Protein AF-A0A2V7CXQ6-F1 (afdb_monomer_lite)

Secondary structure (DSSP, 8-state):
-PPPPPPP-------SSS--GGGSPPSS--TTT-----HHHHHHHHHHHHTTSEETTEESS-HHHHHHHTS-SSGGGSPPP--TT--TTTSTT-EE-SSSEE--SSSSSSS---TT-EEEE-TTEEEEEEETTTTEEEEEEEE--TTHHHHHHHHHHHHHHHT---

Foldseek 3Di:
DDDDDDDDDDDDDDDDDDDPQLPDDDPDDDPPANDDDDQVVVLQVLLCLLVQQDGPNDGRDHSVVSVQQLDAPCPPVQAQDPDDVDDPENHPAFHGGNPWTFGCACDDHPAGAGHSKIWDAHQQQWIWIHHNVLSDTDTDDHRHHDPVSVVVVRVVRRVVVVPDDD

pLDDT: mean 82.62, std 20.89, range [30.36, 98.75]

Sequence (166 aa):
MARRPARAGAQAVTHAAGGNVMMSSPRNDSGGAGGLSTGRDYLRFAQMLANGGVLDGQRVLSRTTVRLMTSDHLGSRILPAPTPGGAIIGAASYTFGLGFAVRPSDGLAPVPGSAGDFYWGGYAGTFFWVDPKEQLAAVFMVQSAGALRLYHRNLYRQLVYQAIVD

Structure (mmCIF, N/CA/C/O backbone):
data_AF-A0A2V7CXQ6-F1
#
_entry.id   AF-A0A2V7CXQ6-F1
#
loop_
_atom_site.group_PDB
_atom_site.id
_atom_site.type_symbol
_atom_site.label_atom_id
_atom_site.label_alt_id
_atom_site.label_comp_id
_atom_site.label_asym_id
_atom_site.label_entity_id
_atom_site.label_seq_id
_atom_site.pdbx_PDB_ins_code
_atom_site.Cartn_x
_atom_site.Cartn_y
_atom_site.Cartn_z
_atom_site.occupancy
_atom_site.B_iso_or_equiv
_atom_site.auth_seq_id
_atom_site.auth_comp_id
_atom_site.auth_asym_id
_atom_site.auth_atom_id
_atom_site.pdbx_PDB_model_num
ATOM 1 N N . MET A 1 1 ? 7.939 -37.343 40.467 1.00 42.53 1 MET A N 1
ATOM 2 C CA . MET A 1 1 ? 6.801 -38.045 39.828 1.00 42.53 1 MET A CA 1
ATOM 3 C C . MET A 1 1 ? 6.669 -37.523 38.398 1.00 42.53 1 MET A C 1
ATOM 5 O O . MET A 1 1 ? 6.678 -36.314 38.210 1.00 42.53 1 MET A O 1
ATOM 9 N N . ALA A 1 2 ? 6.730 -38.415 37.408 1.00 37.38 2 ALA A N 1
ATOM 10 C CA . ALA A 1 2 ? 7.127 -38.136 36.023 1.00 37.38 2 ALA A CA 1
ATOM 11 C C . ALA A 1 2 ? 6.073 -37.402 35.161 1.00 37.38 2 ALA A C 1
ATOM 13 O O . ALA A 1 2 ? 4.878 -37.669 35.264 1.00 37.38 2 ALA A O 1
ATOM 14 N N . ARG A 1 3 ? 6.539 -36.518 34.260 1.00 39.31 3 ARG A N 1
ATOM 15 C CA . ARG A 1 3 ? 5.752 -35.921 33.162 1.00 39.31 3 ARG A CA 1
ATOM 16 C C . ARG A 1 3 ? 5.562 -36.948 32.029 1.00 39.31 3 ARG A C 1
ATOM 18 O O . ARG A 1 3 ? 6.518 -37.620 31.652 1.00 39.31 3 ARG A O 1
ATOM 25 N N . ARG A 1 4 ? 4.347 -37.048 31.471 1.00 32.81 4 ARG A N 1
ATOM 26 C CA . ARG A 1 4 ? 4.030 -37.862 30.272 1.00 32.81 4 ARG A CA 1
ATOM 27 C C . ARG A 1 4 ? 4.740 -37.305 29.022 1.00 32.81 4 ARG A C 1
ATOM 29 O O . ARG A 1 4 ? 4.846 -36.082 28.915 1.00 32.81 4 ARG A O 1
ATOM 36 N N . PRO A 1 5 ? 5.161 -38.146 28.057 1.00 38.34 5 PRO A N 1
ATOM 37 C CA . PRO A 1 5 ? 5.766 -37.670 26.820 1.00 38.34 5 PRO A CA 1
ATOM 38 C C . PRO A 1 5 ? 4.691 -37.236 25.811 1.00 38.34 5 PRO A C 1
ATOM 40 O O . PRO A 1 5 ? 3.625 -37.848 25.708 1.00 38.34 5 PRO A O 1
ATOM 43 N N . ALA A 1 6 ? 4.985 -36.172 25.063 1.00 40.56 6 ALA A N 1
ATOM 44 C CA . ALA A 1 6 ? 4.180 -35.709 23.938 1.00 40.56 6 ALA A CA 1
ATOM 45 C C . ALA A 1 6 ? 4.392 -36.612 22.710 1.00 40.56 6 ALA A C 1
ATOM 47 O O . ALA A 1 6 ? 5.503 -37.076 22.451 1.00 40.56 6 ALA A O 1
ATOM 48 N N . ARG A 1 7 ? 3.313 -36.861 21.957 1.00 36.03 7 ARG A N 1
ATOM 49 C CA . ARG A 1 7 ? 3.336 -37.619 20.699 1.00 36.03 7 ARG A CA 1
ATOM 50 C C . ARG A 1 7 ? 4.130 -36.868 19.627 1.00 36.03 7 ARG A C 1
ATOM 52 O O . ARG A 1 7 ? 3.926 -35.677 19.418 1.00 36.03 7 ARG A O 1
ATOM 59 N N . ALA A 1 8 ? 4.995 -37.608 18.938 1.00 42.44 8 ALA A N 1
ATOM 60 C CA . ALA A 1 8 ? 5.721 -37.177 17.754 1.00 42.44 8 ALA A CA 1
ATOM 61 C C . ALA A 1 8 ? 4.787 -37.040 16.541 1.00 42.44 8 ALA A C 1
ATOM 63 O O . ALA A 1 8 ? 3.888 -37.863 16.364 1.00 42.44 8 ALA A O 1
ATOM 64 N N . GLY A 1 9 ? 5.050 -36.055 15.676 1.00 37.12 9 GLY A N 1
ATOM 65 C CA . GLY A 1 9 ? 4.497 -36.054 14.322 1.00 37.12 9 GLY A CA 1
ATOM 66 C C . GLY A 1 9 ? 4.405 -34.693 13.641 1.00 37.12 9 GLY A C 1
ATOM 67 O O . GLY A 1 9 ? 3.306 -34.182 13.486 1.00 37.12 9 GLY A O 1
ATOM 68 N N . ALA A 1 10 ? 5.540 -34.143 13.207 1.00 36.38 10 ALA A N 1
ATOM 69 C CA . ALA A 1 10 ? 5.681 -33.412 11.940 1.00 36.38 10 ALA A CA 1
ATOM 70 C C . ALA A 1 10 ? 7.170 -33.088 11.751 1.00 36.38 10 ALA A C 1
ATOM 72 O O . ALA A 1 10 ? 7.738 -32.278 12.483 1.00 36.38 10 ALA A O 1
ATOM 73 N N . GLN A 1 11 ? 7.828 -33.774 10.817 1.00 30.36 11 GLN A N 1
ATOM 74 C CA . GLN A 1 11 ? 9.222 -33.504 10.479 1.00 30.36 11 GLN A CA 1
ATOM 75 C C . GLN A 1 11 ? 9.310 -32.162 9.746 1.00 30.36 11 GLN A C 1
ATOM 77 O O . GLN A 1 11 ? 8.764 -32.002 8.657 1.00 30.36 11 GLN A O 1
ATOM 82 N N . ALA A 1 12 ? 9.993 -31.196 10.357 1.00 36.16 12 ALA A N 1
ATOM 83 C CA . ALA A 1 12 ? 10.403 -29.975 9.685 1.00 36.16 12 ALA A CA 1
ATOM 84 C C . ALA A 1 12 ? 11.562 -30.300 8.736 1.00 36.16 12 ALA A C 1
ATOM 86 O O . ALA A 1 12 ? 12.555 -30.902 9.145 1.00 36.16 12 ALA A O 1
ATOM 87 N N . VAL A 1 13 ? 11.436 -29.892 7.474 1.00 35.31 13 VAL A N 1
ATOM 88 C CA . VAL A 1 13 ? 12.526 -29.952 6.496 1.00 35.31 13 VAL A CA 1
ATOM 89 C C . VAL A 1 13 ? 13.627 -29.004 6.975 1.00 35.31 13 VAL A C 1
ATOM 91 O O . VAL A 1 13 ? 13.466 -27.785 6.985 1.00 35.31 13 VAL A O 1
ATOM 94 N N . THR A 1 14 ? 14.730 -29.575 7.449 1.00 34.31 14 THR A N 1
ATOM 95 C CA . THR A 1 14 ? 15.900 -28.847 7.942 1.00 34.31 14 THR A CA 1
ATOM 96 C C . THR A 1 14 ? 16.791 -28.435 6.775 1.00 34.31 14 THR A C 1
ATOM 98 O O . THR A 1 14 ? 17.392 -29.294 6.132 1.00 34.31 14 THR A O 1
ATOM 101 N N . HIS A 1 15 ? 16.948 -27.131 6.539 1.00 39.75 15 HIS A N 1
ATOM 102 C CA . HIS A 1 15 ? 18.137 -26.630 5.850 1.00 39.75 15 HIS A CA 1
ATOM 103 C C . HIS A 1 15 ? 19.300 -26.576 6.849 1.00 39.75 15 HIS A C 1
ATOM 105 O O . HIS A 1 15 ? 19.178 -26.049 7.956 1.00 39.75 15 HIS A O 1
ATOM 111 N N . ALA A 1 16 ? 20.409 -27.204 6.469 1.00 37.72 16 ALA A N 1
ATOM 112 C CA . ALA A 1 16 ? 21.598 -27.386 7.282 1.00 37.72 16 ALA A CA 1
ATOM 113 C C . ALA A 1 16 ? 22.297 -26.047 7.576 1.00 37.72 16 ALA A C 1
ATOM 115 O O . ALA A 1 16 ? 22.994 -25.518 6.718 1.00 37.72 16 ALA A O 1
ATOM 116 N N . ALA A 1 17 ? 22.070 -25.517 8.781 1.00 38.78 17 ALA A N 1
ATOM 117 C CA . ALA A 1 17 ? 23.029 -24.870 9.690 1.00 38.78 17 ALA A CA 1
ATOM 118 C C . ALA A 1 17 ? 22.262 -23.982 10.692 1.00 38.78 17 ALA A C 1
ATOM 120 O O . ALA A 1 17 ? 21.821 -22.891 10.355 1.00 38.78 17 ALA A O 1
ATOM 121 N N . GLY A 1 18 ? 22.132 -24.451 11.939 1.00 40.38 18 GLY A N 1
ATOM 122 C CA . GLY A 1 18 ? 21.948 -23.592 13.116 1.00 40.38 18 GLY A CA 1
ATOM 123 C C . GLY A 1 18 ? 20.580 -22.934 13.334 1.00 40.38 18 GLY A C 1
ATOM 124 O O . GLY A 1 18 ? 20.479 -21.721 13.242 1.00 40.38 18 GLY A O 1
ATOM 125 N N . GLY A 1 19 ? 19.578 -23.708 13.770 1.00 46.00 19 GLY A N 1
ATOM 126 C CA . GLY A 1 19 ? 18.372 -23.196 14.442 1.00 46.00 19 GLY A CA 1
ATOM 127 C C . GLY A 1 19 ? 17.418 -22.369 13.568 1.00 46.00 19 GLY A C 1
ATOM 128 O O . GLY A 1 19 ? 17.805 -21.693 12.624 1.00 46.00 19 GLY A O 1
ATOM 129 N N . ASN A 1 20 ? 16.121 -22.398 13.875 1.00 54.03 20 ASN A N 1
ATOM 130 C CA . ASN A 1 20 ? 15.166 -21.548 13.172 1.00 54.03 20 ASN A CA 1
ATOM 131 C C . ASN A 1 20 ? 15.268 -20.115 13.726 1.00 54.03 20 ASN A C 1
ATOM 133 O O . ASN A 1 20 ? 14.510 -19.739 14.616 1.00 54.03 20 ASN A O 1
ATOM 137 N N . VAL A 1 21 ? 16.257 -19.346 13.253 1.00 59.78 21 VAL A N 1
ATOM 138 C CA . VAL A 1 21 ? 16.587 -17.981 13.721 1.00 59.78 21 VAL A CA 1
ATOM 139 C C . VAL A 1 21 ? 15.364 -17.052 13.707 1.00 59.78 21 VAL A C 1
ATOM 141 O O . VAL A 1 21 ? 15.234 -16.186 14.567 1.00 59.78 21 VAL A O 1
ATOM 144 N N . MET A 1 22 ? 14.418 -17.284 12.792 1.00 61.84 22 MET A N 1
ATOM 145 C CA . MET A 1 22 ? 13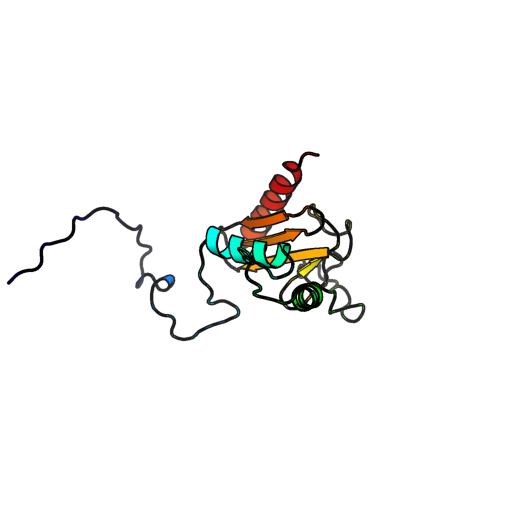.167 -16.523 12.695 1.00 61.84 22 MET A CA 1
ATOM 146 C C . MET A 1 22 ? 12.162 -16.814 13.821 1.00 61.84 22 MET A C 1
ATOM 148 O O . MET A 1 22 ? 11.220 -16.052 13.996 1.00 61.84 22 MET A O 1
ATOM 152 N N . MET A 1 23 ? 12.320 -17.909 14.572 1.00 68.44 23 MET A N 1
ATOM 153 C CA . MET A 1 23 ? 11.437 -18.267 15.692 1.00 68.44 23 MET A CA 1
ATOM 154 C C . MET A 1 23 ? 12.065 -18.013 17.070 1.00 68.44 23 MET A C 1
ATOM 156 O O . MET A 1 23 ? 11.415 -18.232 18.091 1.00 68.44 23 MET A O 1
ATOM 160 N N . SER A 1 24 ? 13.327 -17.581 17.126 1.00 77.50 24 SER A N 1
ATOM 161 C CA . SER A 1 24 ? 13.959 -17.147 18.375 1.00 77.50 24 SER A CA 1
ATOM 162 C C . SER A 1 24 ? 13.665 -15.675 18.657 1.00 77.50 24 SER A C 1
ATOM 164 O O . SER A 1 24 ? 13.493 -14.895 17.723 1.00 77.50 24 SER A O 1
ATOM 166 N N . SER A 1 25 ? 13.661 -15.282 19.936 1.00 80.31 25 SER A N 1
ATOM 167 C CA . SER A 1 25 ? 13.558 -13.867 20.309 1.00 80.31 25 SER A CA 1
ATOM 168 C C . SER A 1 25 ? 14.656 -13.060 19.602 1.00 80.31 25 SER A C 1
ATOM 170 O O . SER A 1 25 ? 15.835 -13.417 19.732 1.00 80.31 25 SER A O 1
ATOM 172 N N . PRO A 1 26 ? 14.308 -11.998 18.855 1.00 81.88 26 PRO A N 1
ATOM 173 C CA . PRO A 1 26 ? 15.303 -11.181 18.186 1.00 81.88 26 PRO A CA 1
ATOM 174 C C . PRO A 1 26 ? 16.166 -10.458 19.224 1.00 81.88 26 PRO A C 1
ATOM 176 O O . PRO A 1 26 ? 15.717 -10.126 20.319 1.00 81.88 26 PRO A O 1
ATOM 179 N N . ARG A 1 27 ? 17.435 -10.211 18.883 1.00 84.88 27 ARG A N 1
ATOM 180 C CA . ARG A 1 27 ? 18.355 -9.460 19.757 1.00 84.88 27 ARG A CA 1
ATOM 181 C C . ARG A 1 27 ? 18.055 -7.957 19.774 1.00 84.88 27 ARG A C 1
ATOM 183 O O . ARG A 1 27 ? 18.554 -7.255 20.646 1.00 84.88 27 ARG A O 1
ATOM 190 N N . ASN A 1 28 ? 17.292 -7.473 18.797 1.00 86.19 28 ASN A N 1
ATOM 191 C CA . ASN A 1 28 ? 16.842 -6.095 18.667 1.00 86.19 28 ASN A CA 1
ATOM 192 C C . ASN A 1 28 ? 15.532 -6.009 17.867 1.00 86.19 28 ASN A C 1
ATOM 194 O O . ASN A 1 28 ? 15.307 -6.787 16.941 1.00 86.19 28 ASN A O 1
ATOM 198 N N . ASP A 1 29 ? 14.717 -5.000 18.167 1.00 88.38 29 ASP A N 1
ATOM 199 C CA . ASP A 1 29 ? 13.484 -4.720 17.429 1.00 88.38 29 ASP A CA 1
ATOM 200 C C . ASP A 1 29 ? 13.778 -3.816 16.223 1.00 88.38 29 ASP A C 1
ATOM 202 O O . ASP A 1 29 ? 13.830 -2.589 16.316 1.00 88.38 29 ASP A O 1
ATOM 206 N N . SER A 1 30 ? 14.011 -4.429 15.059 1.00 90.00 30 SER A N 1
ATOM 207 C CA . SER A 1 30 ? 14.245 -3.693 13.811 1.00 90.00 30 SER A CA 1
ATOM 208 C C . SER A 1 30 ? 12.928 -3.317 13.127 1.00 90.00 30 SER A C 1
ATOM 210 O O . SER A 1 30 ? 12.349 -4.116 12.389 1.00 90.00 30 SER A O 1
ATOM 212 N N . GLY A 1 31 ? 12.479 -2.072 13.312 1.00 89.75 31 GLY A N 1
ATOM 213 C CA . GLY A 1 31 ? 11.218 -1.576 12.739 1.00 89.75 31 GLY A CA 1
ATOM 214 C C . GLY A 1 31 ? 11.149 -1.566 11.202 1.00 89.75 31 GLY A C 1
ATOM 215 O O . GLY A 1 31 ? 10.056 -1.558 10.646 1.00 89.75 31 GLY A O 1
ATOM 216 N N . GLY A 1 32 ? 12.292 -1.596 10.504 1.00 90.31 32 GLY A N 1
ATOM 217 C CA . GLY A 1 32 ? 12.343 -1.568 9.034 1.00 90.31 32 GLY A CA 1
ATOM 218 C C . GLY A 1 32 ? 12.422 -2.938 8.349 1.00 90.31 32 GLY A C 1
ATOM 219 O O . GLY A 1 32 ? 12.066 -3.047 7.177 1.00 90.31 32 GLY A O 1
ATOM 220 N N . ALA A 1 33 ? 12.902 -3.978 9.041 1.00 87.88 33 ALA A N 1
ATOM 221 C CA . ALA A 1 33 ? 13.202 -5.278 8.423 1.00 87.88 33 ALA A CA 1
ATOM 222 C C . ALA A 1 33 ? 12.999 -6.505 9.333 1.00 87.88 33 ALA A C 1
ATOM 224 O O . ALA A 1 33 ? 13.112 -7.629 8.851 1.00 87.88 33 ALA A O 1
ATOM 225 N N . GLY A 1 34 ? 12.705 -6.320 10.624 1.00 87.38 34 GLY A N 1
ATOM 226 C CA . GLY A 1 34 ? 12.584 -7.408 11.605 1.00 87.38 34 GLY A CA 1
ATOM 227 C C . GLY A 1 34 ? 11.162 -7.923 11.838 1.00 87.38 34 GLY A C 1
ATOM 228 O O . GLY A 1 34 ? 10.974 -8.833 12.639 1.00 87.38 34 GLY A O 1
ATOM 229 N N . GLY A 1 35 ? 10.154 -7.345 11.178 1.00 89.44 35 GLY A N 1
ATOM 230 C CA . GLY A 1 35 ? 8.756 -7.723 11.379 1.00 89.44 35 GLY A CA 1
ATOM 231 C C . GLY A 1 35 ? 8.428 -9.123 10.848 1.00 89.44 35 GLY A C 1
ATOM 232 O O . GLY A 1 35 ? 8.705 -9.437 9.691 1.00 89.44 35 GLY A O 1
ATOM 233 N N . LEU A 1 36 ? 7.764 -9.931 11.676 1.00 90.62 36 LEU A N 1
ATOM 234 C CA . LEU A 1 36 ? 7.181 -11.225 11.315 1.00 90.62 36 LEU A CA 1
ATOM 235 C C . LEU A 1 36 ? 5.676 -11.187 11.587 1.00 90.62 36 LEU A C 1
ATOM 237 O O . LEU A 1 36 ? 5.230 -10.637 12.590 1.00 90.62 36 LEU A O 1
ATOM 241 N N . SER A 1 37 ? 4.881 -11.736 10.673 1.00 93.56 37 SER A N 1
ATOM 242 C CA . SER A 1 37 ? 3.420 -11.714 10.771 1.00 93.56 37 SER A CA 1
ATOM 243 C C . SER A 1 37 ? 2.798 -12.809 9.904 1.00 93.56 37 SER A C 1
ATOM 245 O O . SER A 1 37 ? 3.492 -13.468 9.125 1.00 93.56 37 SER A O 1
ATOM 247 N N . THR A 1 38 ? 1.485 -12.996 10.016 1.00 96.50 38 THR A N 1
ATOM 248 C CA . THR A 1 38 ? 0.709 -13.893 9.151 1.00 96.50 38 THR A CA 1
ATOM 249 C C . THR A 1 38 ? -0.018 -13.102 8.064 1.00 96.50 38 THR A C 1
ATOM 251 O O . THR A 1 38 ? -0.220 -11.893 8.183 1.00 96.50 38 THR A O 1
ATOM 254 N N . GLY A 1 39 ? -0.461 -13.779 6.997 1.00 97.00 39 GLY A N 1
ATOM 255 C CA . GLY A 1 39 ? -1.294 -13.139 5.969 1.00 97.00 39 GLY A CA 1
ATOM 256 C C . GLY A 1 39 ? -2.567 -12.518 6.552 1.00 97.00 39 GLY A C 1
ATOM 257 O O . GLY A 1 39 ? -2.937 -11.410 6.177 1.00 97.00 39 GLY A O 1
ATOM 258 N N . ARG A 1 40 ? -3.190 -13.194 7.527 1.00 98.00 40 ARG A N 1
ATOM 259 C CA . ARG A 1 40 ? -4.396 -12.713 8.213 1.00 98.00 40 ARG A CA 1
ATOM 260 C C . ARG A 1 40 ? -4.123 -11.459 9.042 1.00 98.00 40 ARG A C 1
ATOM 262 O O . ARG A 1 40 ? -4.884 -10.501 8.947 1.00 98.00 40 ARG A O 1
ATOM 269 N N . ASP A 1 41 ? -3.061 -11.455 9.838 1.00 98.38 41 ASP A N 1
ATOM 270 C CA . ASP A 1 41 ? -2.754 -10.317 10.712 1.00 98.38 41 ASP A CA 1
ATOM 271 C C . ASP A 1 41 ? -2.358 -9.085 9.897 1.00 98.38 41 ASP A C 1
ATOM 273 O O . ASP A 1 41 ? -2.815 -7.975 10.175 1.00 98.38 41 ASP A O 1
ATOM 277 N N . TYR A 1 42 ? -1.588 -9.281 8.825 1.00 98.31 42 TYR A N 1
ATOM 278 C CA . TYR A 1 42 ? -1.228 -8.187 7.930 1.00 98.31 42 TYR A CA 1
ATOM 279 C C . TYR A 1 42 ? -2.435 -7.672 7.131 1.00 98.31 42 TYR A C 1
ATOM 281 O O . TYR A 1 42 ? -2.534 -6.474 6.867 1.00 98.31 42 TYR A O 1
ATOM 289 N N . LEU A 1 43 ? -3.396 -8.542 6.794 1.00 98.56 43 LEU A N 1
ATOM 290 C CA . LEU A 1 43 ? -4.646 -8.121 6.155 1.00 98.56 43 LEU A CA 1
ATOM 291 C C . LEU A 1 43 ? -5.493 -7.266 7.100 1.00 98.56 43 LEU A C 1
ATOM 293 O O . LEU A 1 43 ? -6.059 -6.272 6.664 1.00 98.56 43 LEU A O 1
ATOM 297 N N . ARG A 1 44 ? -5.528 -7.583 8.399 1.00 98.62 44 ARG A N 1
ATOM 298 C CA . ARG A 1 44 ? -6.192 -6.739 9.407 1.00 98.62 44 ARG A CA 1
ATOM 299 C C . ARG A 1 44 ? -5.558 -5.347 9.491 1.00 98.62 44 ARG A C 1
ATOM 301 O O . ARG A 1 44 ? -6.279 -4.358 9.592 1.00 98.62 44 ARG A O 1
ATOM 308 N N . PHE A 1 45 ? -4.231 -5.251 9.385 1.00 98.50 45 PHE A N 1
ATOM 309 C CA . PHE A 1 45 ? -3.538 -3.964 9.266 1.00 98.50 45 PHE A CA 1
ATOM 310 C C . PHE A 1 45 ? -3.929 -3.208 7.984 1.00 98.50 45 PHE A C 1
ATOM 312 O O . PHE A 1 45 ? -4.295 -2.035 8.058 1.00 98.50 45 PHE A O 1
ATOM 319 N N . ALA A 1 46 ? -3.918 -3.869 6.824 1.00 98.56 46 ALA A N 1
ATOM 320 C CA . ALA A 1 46 ? -4.320 -3.248 5.560 1.00 98.56 46 ALA A CA 1
ATOM 321 C C . ALA A 1 46 ? -5.792 -2.790 5.585 1.00 98.56 46 ALA A C 1
ATOM 323 O O . ALA A 1 46 ? -6.099 -1.672 5.175 1.00 98.56 46 ALA A O 1
ATOM 324 N N . GLN A 1 47 ? -6.689 -3.601 6.154 1.00 98.62 47 GLN A N 1
ATOM 325 C CA . GLN A 1 47 ? -8.104 -3.268 6.331 1.00 98.62 47 GLN A CA 1
ATOM 326 C C . GLN A 1 47 ? -8.299 -2.062 7.257 1.00 98.62 47 GLN A C 1
ATOM 328 O O . GLN A 1 47 ? -9.130 -1.204 6.974 1.00 98.62 47 GLN A O 1
ATOM 333 N N . MET A 1 48 ? -7.519 -1.959 8.340 1.00 98.75 48 MET A N 1
ATOM 334 C CA . MET A 1 48 ? -7.538 -0.791 9.227 1.00 98.75 48 MET A CA 1
ATOM 335 C C . MET A 1 48 ? -7.247 0.499 8.452 1.00 98.75 48 MET A C 1
ATOM 337 O O . MET A 1 48 ? -7.938 1.501 8.645 1.00 98.75 48 MET A O 1
ATOM 341 N N . LEU A 1 49 ? -6.268 0.466 7.542 1.00 98.69 49 LEU A N 1
ATOM 342 C CA . LEU A 1 49 ? -5.943 1.601 6.678 1.00 98.69 49 LEU A CA 1
ATOM 343 C C . LEU A 1 49 ? -7.050 1.874 5.649 1.00 98.69 49 LEU A C 1
ATOM 345 O O . LEU A 1 49 ? -7.458 3.027 5.510 1.00 98.69 49 LEU A O 1
ATOM 349 N N . ALA A 1 50 ? -7.582 0.835 4.995 1.00 98.38 50 ALA A N 1
ATOM 350 C CA . ALA A 1 50 ? -8.696 0.948 4.045 1.00 98.38 50 ALA A CA 1
ATOM 351 C C . ALA A 1 50 ? -9.948 1.579 4.681 1.00 98.38 50 ALA A C 1
ATOM 353 O O . ALA A 1 50 ? -10.623 2.403 4.073 1.00 98.38 50 ALA A O 1
ATOM 354 N N . ASN A 1 51 ? -10.194 1.277 5.956 1.00 98.31 51 ASN A N 1
ATOM 355 C CA . ASN A 1 51 ? -11.290 1.830 6.751 1.00 98.31 51 ASN A CA 1
ATOM 356 C C . ASN A 1 51 ? -10.985 3.223 7.344 1.00 98.31 51 ASN A C 1
ATOM 358 O O . ASN A 1 51 ? -11.681 3.685 8.254 1.00 98.31 51 ASN A O 1
ATOM 362 N N . GLY A 1 52 ? -9.918 3.898 6.907 1.00 98.00 52 GLY A N 1
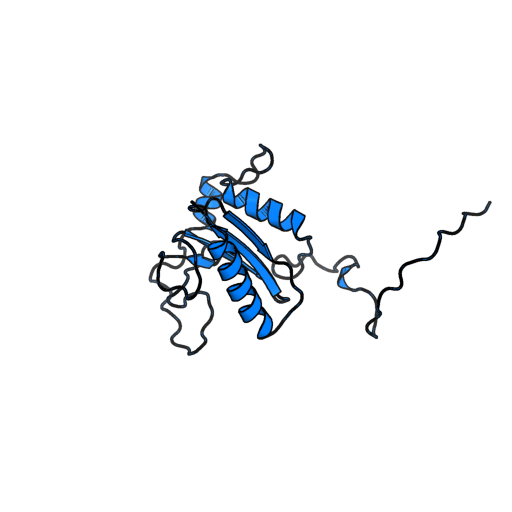ATOM 363 C CA . GLY A 1 52 ? -9.559 5.226 7.412 1.00 98.00 52 GLY A CA 1
ATOM 364 C C . GLY A 1 52 ? -9.147 5.233 8.889 1.00 98.00 52 GLY A C 1
ATOM 365 O O . GLY A 1 52 ? -9.435 6.192 9.617 1.00 98.00 52 GLY A O 1
ATOM 366 N N . GLY A 1 53 ? -8.490 4.166 9.343 1.00 98.50 53 GLY A N 1
ATOM 367 C CA . GLY A 1 53 ? -7.890 4.064 10.672 1.00 98.50 53 GLY A CA 1
ATOM 368 C C . GLY A 1 53 ? -8.686 3.238 11.686 1.00 98.50 53 GLY A C 1
ATOM 369 O O . GLY A 1 53 ? -8.392 3.312 12.882 1.00 98.50 53 GLY A O 1
ATOM 370 N N . VAL A 1 54 ? -9.711 2.500 11.249 1.00 98.75 54 VAL A N 1
ATOM 371 C CA . VAL A 1 54 ? -10.635 1.752 12.121 1.00 98.75 54 VAL A CA 1
ATOM 372 C C . VAL A 1 54 ? -10.596 0.260 11.807 1.00 98.75 54 VAL A C 1
ATOM 374 O O . VAL A 1 54 ? -10.747 -0.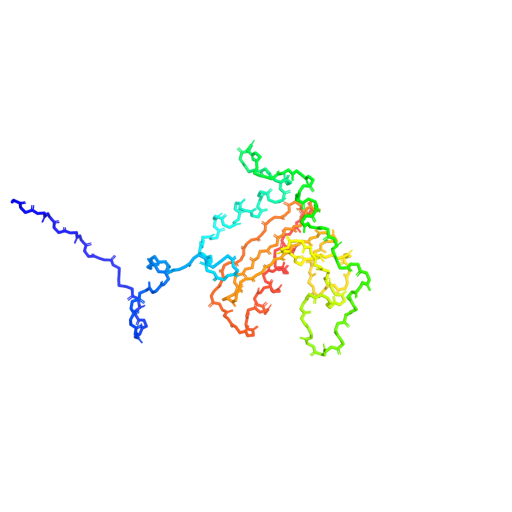147 10.659 1.00 98.75 54 VAL A O 1
ATOM 377 N N . LEU A 1 55 ? -10.461 -0.571 12.835 1.00 98.56 55 LEU A N 1
ATOM 378 C CA . LEU A 1 55 ? -10.542 -2.025 12.724 1.00 98.56 55 LEU A CA 1
ATOM 379 C C . LEU A 1 55 ? -11.516 -2.549 13.774 1.00 98.56 55 LEU A C 1
ATOM 381 O O . LEU A 1 55 ? -11.411 -2.172 14.937 1.00 98.56 55 LEU A O 1
ATOM 385 N N . ASP A 1 56 ? -12.466 -3.391 13.369 1.00 97.69 56 ASP A N 1
ATOM 386 C CA . ASP A 1 56 ? -13.461 -4.005 14.263 1.00 97.69 56 ASP A CA 1
ATOM 387 C C . ASP A 1 56 ? -14.174 -2.981 15.178 1.00 97.69 56 ASP A C 1
ATOM 389 O O . ASP A 1 56 ? -14.361 -3.189 16.375 1.00 97.69 56 ASP A O 1
ATOM 393 N N . GLY A 1 57 ? -14.523 -1.816 14.618 1.00 97.88 57 GLY A N 1
ATOM 394 C CA . GLY A 1 57 ? -15.178 -0.713 15.336 1.00 97.88 57 GLY A CA 1
ATOM 395 C C . GLY A 1 57 ? -14.259 0.125 16.235 1.00 97.88 57 GLY A C 1
ATOM 396 O O . GLY A 1 57 ? -14.694 1.154 16.748 1.00 97.88 57 GLY A O 1
ATOM 397 N N . GLN A 1 58 ? -12.988 -0.253 16.395 1.00 98.56 58 GLN A N 1
ATOM 398 C CA . GLN A 1 58 ? -12.016 0.463 17.222 1.00 98.56 58 GLN A CA 1
ATOM 399 C C . GLN A 1 58 ? -11.112 1.360 16.379 1.00 98.56 58 GLN A C 1
ATOM 401 O O . GLN A 1 58 ? -10.573 0.954 15.346 1.00 98.56 58 GLN A O 1
ATOM 406 N N . ARG A 1 59 ? -10.918 2.603 16.830 1.00 98.44 59 ARG A N 1
ATOM 407 C CA . ARG A 1 59 ? -10.022 3.556 16.172 1.00 98.44 59 ARG A CA 1
ATOM 408 C C . ARG A 1 59 ? -8.577 3.306 16.593 1.00 98.44 59 ARG A C 1
ATOM 410 O O . ARG A 1 59 ? -8.227 3.530 17.745 1.00 98.44 59 ARG A O 1
ATOM 417 N N . VAL A 1 60 ? -7.743 2.921 15.631 1.00 98.62 60 VAL A N 1
ATOM 418 C CA . VAL A 1 60 ? -6.288 2.772 15.802 1.00 98.62 60 VAL A CA 1
ATOM 419 C C . VAL A 1 60 ? -5.571 4.047 15.364 1.00 98.62 60 VAL A C 1
ATOM 421 O O . VAL A 1 60 ? -4.704 4.549 16.070 1.00 98.62 60 VAL A O 1
ATOM 424 N N . LEU A 1 61 ? -5.971 4.607 14.218 1.00 98.56 61 LEU A N 1
ATOM 425 C CA . LEU A 1 61 ? -5.458 5.872 13.694 1.00 98.56 61 LEU A CA 1
ATOM 426 C C . LEU A 1 61 ? -6.608 6.836 13.406 1.00 98.56 61 LEU A C 1
ATOM 428 O O . LEU A 1 61 ? -7.735 6.445 13.088 1.00 98.56 61 LEU A O 1
ATOM 432 N N . SER A 1 62 ? -6.342 8.136 13.504 1.00 98.75 62 SER A N 1
ATOM 433 C CA . SER A 1 62 ? -7.309 9.123 13.032 1.00 98.75 62 SER A CA 1
ATOM 434 C C . SER A 1 62 ? -7.414 9.060 11.503 1.00 98.75 62 SER A C 1
ATOM 436 O O . SER A 1 62 ? -6.428 8.808 10.806 1.00 98.75 62 SER A O 1
ATOM 438 N N . ARG A 1 63 ? -8.601 9.347 10.961 1.00 98.25 63 ARG A N 1
ATOM 439 C CA . ARG A 1 63 ? -8.804 9.428 9.506 1.00 98.25 63 ARG A CA 1
ATOM 440 C C . ARG A 1 63 ? -7.866 10.450 8.855 1.00 98.25 63 ARG A C 1
ATOM 442 O O . ARG A 1 63 ? -7.384 10.234 7.747 1.00 98.25 63 ARG A O 1
ATOM 449 N N . THR A 1 64 ? -7.598 11.565 9.536 1.00 98.62 64 THR A N 1
ATOM 450 C CA . THR A 1 64 ? -6.683 12.604 9.048 1.00 98.62 64 THR A CA 1
ATOM 451 C C . THR A 1 64 ? -5.228 12.142 9.064 1.00 98.62 64 THR A C 1
ATOM 453 O O . THR A 1 64 ? -4.491 12.514 8.157 1.00 98.62 64 THR A O 1
ATOM 456 N N . THR A 1 65 ? -4.832 11.293 10.017 1.00 98.75 65 THR A N 1
ATOM 457 C CA . THR A 1 65 ? -3.509 10.649 10.044 1.00 98.75 65 THR A CA 1
ATOM 458 C C . THR A 1 65 ? -3.341 9.690 8.876 1.00 98.75 65 THR A C 1
ATOM 460 O O . THR A 1 65 ? -2.344 9.799 8.174 1.00 98.75 65 THR A O 1
ATOM 463 N N . VAL A 1 66 ? -4.314 8.806 8.616 1.00 98.69 66 VAL A N 1
ATOM 464 C CA . VAL A 1 66 ? -4.239 7.895 7.458 1.00 98.69 66 VAL A CA 1
ATOM 465 C C . VAL A 1 66 ? -4.110 8.697 6.168 1.00 98.69 66 VAL A C 1
ATOM 467 O O . VAL A 1 66 ? -3.194 8.453 5.392 1.00 98.69 66 VAL A O 1
ATOM 470 N N . ARG A 1 67 ? -4.937 9.737 5.999 1.00 98.38 67 ARG A N 1
ATOM 471 C CA . ARG A 1 67 ? -4.836 10.640 4.847 1.00 98.38 67 ARG A CA 1
ATOM 472 C C . ARG A 1 67 ? -3.458 11.294 4.737 1.00 98.38 67 ARG A C 1
ATOM 474 O O . ARG A 1 67 ? -2.930 11.374 3.642 1.00 98.38 67 ARG A O 1
ATOM 481 N N . LEU A 1 68 ? -2.876 11.759 5.846 1.00 98.62 68 LEU A N 1
ATOM 482 C CA . LEU A 1 68 ? -1.533 12.340 5.837 1.00 98.62 68 LEU A CA 1
ATOM 483 C C . LEU A 1 68 ? -0.478 11.305 5.429 1.00 98.62 68 LEU A C 1
ATOM 485 O O . LEU A 1 68 ? 0.412 11.637 4.655 1.00 98.62 68 LEU A O 1
ATOM 489 N N . MET A 1 69 ? -0.575 10.066 5.917 1.00 98.50 69 MET A N 1
ATOM 490 C CA . MET A 1 69 ? 0.364 8.997 5.566 1.00 98.50 69 MET A CA 1
ATOM 491 C C . MET A 1 69 ? 0.329 8.652 4.078 1.00 98.50 69 MET A C 1
ATOM 493 O O . MET A 1 69 ? 1.366 8.326 3.510 1.00 98.50 69 MET A O 1
ATOM 497 N N . THR A 1 70 ? -0.840 8.744 3.449 1.00 97.62 70 THR A N 1
ATOM 498 C CA . THR A 1 70 ? -1.060 8.359 2.049 1.00 97.62 70 THR A CA 1
ATOM 499 C C . THR A 1 70 ? -1.108 9.558 1.096 1.00 97.62 70 THR A C 1
ATOM 501 O O . THR A 1 70 ? -1.589 9.424 -0.024 1.00 97.62 70 THR A O 1
ATOM 504 N N . SER A 1 71 ? -0.657 10.738 1.527 1.00 96.06 71 SER A N 1
ATOM 505 C CA . SER A 1 71 ? -0.497 11.909 0.655 1.00 96.06 71 SER A CA 1
ATOM 506 C C . SER A 1 71 ? 0.825 11.863 -0.114 1.00 96.06 71 SER A C 1
ATOM 508 O O . SER A 1 71 ? 1.749 11.144 0.257 1.00 96.06 71 SER A O 1
ATOM 510 N N . ASP A 1 72 ? 0.943 12.688 -1.153 1.00 93.00 72 ASP A N 1
ATOM 511 C CA . ASP A 1 72 ? 2.227 12.995 -1.785 1.00 93.00 72 ASP A CA 1
ATOM 512 C C . ASP A 1 72 ? 3.086 13.875 -0.858 1.00 93.00 72 ASP A C 1
ATOM 514 O O . ASP A 1 72 ? 2.726 15.024 -0.585 1.00 93.00 72 ASP A O 1
ATOM 518 N N . HIS A 1 73 ? 4.214 13.346 -0.370 1.00 92.81 73 HIS A N 1
ATOM 519 C CA . HIS A 1 73 ? 5.191 14.105 0.430 1.00 92.81 73 HIS A CA 1
ATOM 520 C C . HIS A 1 73 ? 6.433 14.528 -0.361 1.00 92.81 73 HIS A C 1
ATOM 522 O O . HIS A 1 73 ? 7.289 15.230 0.179 1.00 92.81 73 HIS A O 1
ATOM 528 N N . LEU A 1 74 ? 6.546 14.142 -1.634 1.00 87.31 74 LEU A N 1
ATOM 529 C CA . LEU A 1 74 ? 7.682 14.504 -2.485 1.00 87.31 74 LEU A CA 1
ATOM 530 C C . LEU A 1 74 ? 7.378 15.751 -3.326 1.00 87.31 74 LEU A C 1
ATOM 532 O O . LEU A 1 74 ? 8.250 16.610 -3.509 1.00 87.31 74 LEU A O 1
ATOM 536 N N . GLY A 1 75 ? 6.138 15.884 -3.804 1.00 84.19 75 GLY A N 1
ATOM 537 C CA . GLY A 1 75 ? 5.746 16.914 -4.762 1.00 84.19 75 GLY A CA 1
ATOM 538 C C . GLY A 1 75 ? 6.658 16.903 -5.993 1.00 84.19 75 GLY A C 1
ATOM 539 O O . GLY A 1 75 ? 7.119 15.859 -6.440 1.00 84.19 75 GLY A O 1
ATOM 540 N N . SER A 1 76 ? 6.999 18.083 -6.512 1.00 80.62 76 SER A N 1
ATOM 541 C CA . SER A 1 76 ? 7.943 18.231 -7.632 1.00 80.62 76 SER A CA 1
ATOM 542 C C . SER A 1 76 ? 9.422 18.266 -7.217 1.00 80.62 76 SER A C 1
ATOM 544 O O . SER A 1 76 ? 10.285 18.523 -8.055 1.00 80.62 76 SER A O 1
ATOM 546 N N . ARG A 1 77 ? 9.741 18.055 -5.929 1.00 73.88 77 ARG A N 1
ATOM 547 C CA . ARG A 1 77 ? 11.107 18.242 -5.397 1.00 73.88 77 ARG A CA 1
ATOM 548 C C . ARG A 1 77 ? 12.052 17.100 -5.742 1.00 73.88 77 ARG A C 1
ATOM 550 O O . ARG A 1 77 ? 13.259 17.316 -5.792 1.00 73.88 77 ARG A O 1
ATOM 557 N N . ILE A 1 78 ? 11.516 15.899 -5.951 1.00 71.81 78 ILE A N 1
ATOM 558 C CA . ILE A 1 78 ? 12.292 14.737 -6.376 1.00 71.81 78 ILE A CA 1
ATOM 559 C C . ILE A 1 78 ? 11.902 14.430 -7.813 1.00 71.81 78 ILE A C 1
ATOM 561 O O . ILE A 1 78 ? 10.807 13.946 -8.084 1.00 71.81 78 ILE A O 1
ATOM 565 N N . LEU A 1 79 ? 12.800 14.764 -8.738 1.00 60.50 79 LEU A N 1
ATOM 566 C CA . LEU A 1 79 ? 12.636 14.412 -10.140 1.00 60.50 79 LEU A CA 1
ATOM 567 C C . LEU A 1 79 ? 12.812 12.900 -10.314 1.00 60.50 79 LEU A C 1
ATOM 569 O O . LEU A 1 79 ? 13.627 12.303 -9.599 1.00 60.50 79 LEU A O 1
ATOM 573 N N . PRO A 1 80 ? 12.107 12.281 -11.276 1.00 58.03 80 PRO A N 1
ATOM 574 C CA . PRO A 1 80 ? 12.300 10.878 -11.571 1.00 58.03 80 PRO A CA 1
ATOM 575 C C . PRO A 1 80 ? 13.760 10.579 -11.852 1.00 58.03 80 PRO A C 1
ATOM 577 O O . PRO A 1 80 ? 14.361 11.188 -12.736 1.00 58.03 80 PRO A O 1
ATOM 580 N N . ALA A 1 81 ? 14.335 9.657 -11.078 1.00 53.03 81 ALA A N 1
ATOM 581 C CA . ALA A 1 81 ? 15.690 9.200 -11.322 1.00 53.03 81 ALA A CA 1
ATOM 582 C C . ALA A 1 81 ? 15.744 8.641 -12.757 1.00 53.03 81 ALA A C 1
ATOM 584 O O . ALA A 1 81 ? 15.002 7.704 -13.061 1.00 53.03 81 ALA A O 1
ATOM 585 N N . PRO A 1 82 ? 16.587 9.186 -13.653 1.00 49.94 82 PRO A N 1
ATOM 586 C CA . PRO A 1 82 ? 16.608 8.810 -15.065 1.00 49.94 82 PRO A CA 1
ATOM 587 C C . PRO A 1 82 ? 17.341 7.479 -15.312 1.00 49.94 82 PRO A C 1
ATOM 589 O O . PRO A 1 82 ? 17.942 7.280 -16.365 1.00 49.94 82 PRO A O 1
ATOM 592 N N . THR A 1 83 ? 17.343 6.557 -14.347 1.00 50.38 83 THR A N 1
ATOM 593 C CA . THR A 1 83 ? 17.990 5.255 -14.502 1.00 50.38 83 THR A CA 1
ATOM 594 C C . THR A 1 83 ? 17.049 4.258 -15.182 1.00 50.38 83 THR A C 1
ATOM 596 O O . THR A 1 83 ? 15.937 4.026 -14.698 1.00 50.38 83 THR A O 1
ATOM 599 N N . PRO A 1 84 ? 17.480 3.604 -16.277 1.00 41.38 84 PRO A N 1
ATOM 600 C CA . PRO A 1 84 ? 16.794 2.430 -16.804 1.00 41.38 84 PRO A CA 1
ATOM 601 C C . PRO A 1 84 ? 16.695 1.363 -15.702 1.00 41.38 84 PRO A C 1
ATOM 603 O O . PRO A 1 84 ? 17.711 0.935 -15.158 1.00 41.38 84 PRO A O 1
ATOM 606 N N . GLY A 1 85 ? 15.472 0.975 -15.328 1.00 48.28 85 GLY A N 1
ATOM 607 C CA . GLY A 1 85 ? 15.221 0.076 -14.190 1.00 48.28 85 GLY A CA 1
ATOM 608 C C . GLY A 1 85 ? 15.227 0.750 -12.809 1.00 48.28 85 GLY A C 1
ATOM 609 O O . GLY A 1 85 ? 15.329 0.053 -11.799 1.00 48.28 85 GLY A O 1
ATOM 610 N N . GLY A 1 86 ? 15.140 2.085 -12.760 1.00 43.50 86 GLY A N 1
ATOM 611 C CA . GLY A 1 86 ? 15.127 2.892 -11.541 1.00 43.50 86 GLY A CA 1
ATOM 612 C C . GLY A 1 86 ? 14.049 2.484 -10.532 1.00 43.50 86 GLY A C 1
ATOM 613 O O . GLY A 1 86 ? 13.032 1.882 -10.877 1.00 43.50 86 GLY A O 1
ATOM 614 N N . ALA A 1 87 ? 14.317 2.790 -9.259 1.00 50.16 87 ALA A N 1
ATOM 615 C CA . ALA A 1 87 ? 13.474 2.438 -8.121 1.00 50.16 87 ALA A CA 1
ATOM 616 C C . ALA A 1 87 ? 11.993 2.751 -8.386 1.00 50.16 87 ALA A C 1
ATOM 618 O O . ALA A 1 87 ? 11.661 3.806 -8.916 1.00 50.16 87 ALA A O 1
ATOM 619 N N . ILE A 1 88 ? 11.096 1.856 -7.954 1.00 54.88 88 ILE A N 1
ATOM 620 C CA . ILE A 1 88 ? 9.643 2.029 -8.142 1.00 54.88 88 ILE A CA 1
ATOM 621 C C . ILE A 1 88 ? 9.136 3.343 -7.499 1.00 54.88 88 ILE A C 1
ATOM 623 O O . ILE A 1 88 ? 8.084 3.852 -7.862 1.00 54.88 88 ILE A O 1
ATOM 627 N N . ILE A 1 89 ? 9.914 3.912 -6.573 1.00 54.88 89 ILE A N 1
ATOM 628 C CA . ILE A 1 89 ? 9.633 5.143 -5.834 1.00 54.88 89 ILE A CA 1
ATOM 629 C C . ILE A 1 89 ? 10.349 6.307 -6.504 1.00 54.88 89 ILE A C 1
ATOM 631 O O . ILE A 1 89 ? 11.567 6.262 -6.688 1.00 54.88 89 ILE A O 1
ATOM 635 N N . GLY A 1 90 ? 9.601 7.352 -6.841 1.00 49.84 90 GLY A N 1
ATOM 636 C CA . GLY A 1 90 ? 10.136 8.514 -7.540 1.00 49.84 90 GLY A CA 1
ATOM 637 C C . GLY A 1 90 ? 10.250 8.305 -9.049 1.00 49.84 90 GLY A C 1
ATOM 638 O O . GLY A 1 90 ? 10.330 9.289 -9.768 1.00 49.84 90 GLY A O 1
ATOM 639 N N . ALA A 1 91 ? 10.181 7.073 -9.569 1.00 54.47 91 ALA A N 1
ATOM 640 C CA . ALA A 1 91 ? 9.893 6.855 -10.986 1.00 54.47 91 ALA A CA 1
ATOM 641 C C . ALA A 1 91 ? 8.525 7.465 -11.343 1.00 54.47 91 ALA A C 1
ATOM 643 O O . ALA A 1 91 ? 7.652 7.575 -10.483 1.00 54.47 91 ALA A O 1
ATOM 644 N N . ALA A 1 92 ? 8.311 7.809 -12.618 1.00 61.66 92 ALA A N 1
ATOM 645 C CA . ALA A 1 92 ? 7.096 8.460 -13.131 1.00 61.66 92 ALA A CA 1
ATOM 646 C C . ALA A 1 92 ? 5.755 7.762 -12.777 1.00 61.66 92 ALA A C 1
ATOM 648 O O . ALA A 1 92 ? 4.693 8.290 -13.079 1.00 61.66 92 ALA A O 1
ATOM 649 N N . SER A 1 93 ? 5.788 6.585 -12.145 1.00 76.62 93 SER A N 1
ATOM 650 C CA . SER A 1 93 ? 4.635 5.793 -11.725 1.00 76.62 93 SER A CA 1
ATOM 651 C C . SER A 1 93 ? 4.129 6.041 -10.296 1.00 76.62 93 SER A C 1
ATOM 653 O O . SER A 1 93 ? 2.934 5.874 -10.075 1.00 76.62 93 SER A O 1
ATOM 655 N N . TYR A 1 94 ? 4.985 6.377 -9.318 1.00 86.94 94 TYR A N 1
ATOM 656 C CA . TYR A 1 94 ? 4.591 6.466 -7.898 1.00 86.94 94 TYR A CA 1
ATOM 657 C C . TYR A 1 94 ? 5.339 7.581 -7.152 1.00 86.94 94 TYR A C 1
ATOM 659 O O . TYR A 1 94 ? 6.567 7.677 -7.228 1.00 86.94 94 TYR A O 1
ATOM 667 N N . THR A 1 95 ? 4.602 8.366 -6.357 1.00 90.00 95 THR A N 1
ATOM 668 C CA . THR A 1 95 ? 5.188 9.224 -5.314 1.00 90.00 95 THR A CA 1
ATOM 669 C C . THR A 1 95 ? 5.380 8.430 -4.012 1.00 90.00 95 THR A C 1
ATOM 671 O O . THR A 1 95 ? 5.145 7.217 -3.963 1.00 90.00 95 THR A O 1
ATOM 674 N N . PHE A 1 96 ? 5.821 9.090 -2.943 1.00 91.81 96 PHE A N 1
ATOM 675 C CA . PHE A 1 96 ? 5.992 8.501 -1.626 1.00 91.81 96 PHE A CA 1
ATOM 676 C C . PHE A 1 96 ? 5.286 9.322 -0.547 1.00 91.81 96 PHE A C 1
ATOM 678 O O . PHE A 1 96 ? 5.441 10.543 -0.471 1.00 91.81 96 PHE A O 1
ATOM 685 N N . GLY A 1 97 ? 4.519 8.624 0.284 1.00 94.56 97 GLY A N 1
ATOM 686 C CA . GLY A 1 97 ? 3.921 9.151 1.501 1.00 94.56 97 GLY A CA 1
ATOM 687 C C . GLY A 1 97 ? 4.749 8.815 2.740 1.00 94.56 97 GLY A C 1
ATOM 688 O O . GLY A 1 97 ? 5.935 8.497 2.667 1.00 94.56 97 GLY A O 1
ATOM 689 N N . LEU A 1 98 ? 4.118 8.833 3.911 1.00 97.00 98 LEU A N 1
ATOM 690 C CA . LEU A 1 98 ? 4.762 8.428 5.162 1.00 97.00 98 LEU A CA 1
ATOM 691 C C . LEU A 1 98 ? 4.623 6.913 5.345 1.00 97.00 98 LEU A C 1
ATOM 693 O O . LEU A 1 98 ? 3.721 6.431 6.028 1.00 97.00 98 LEU A O 1
ATOM 697 N N . GLY A 1 99 ? 5.536 6.176 4.709 1.00 94.44 99 GLY A N 1
ATOM 698 C CA . GLY A 1 99 ? 5.658 4.718 4.823 1.00 94.44 99 GLY A CA 1
ATOM 699 C C . GLY A 1 99 ? 5.157 3.923 3.616 1.00 94.44 99 GLY A C 1
ATOM 700 O O . GLY A 1 99 ? 5.332 2.706 3.598 1.00 94.44 99 GLY A O 1
ATOM 701 N N . PHE A 1 100 ? 4.579 4.580 2.605 1.00 96.56 100 PHE A N 1
ATOM 702 C CA . PHE A 1 100 ? 3.981 3.910 1.446 1.00 96.56 100 PHE A CA 1
ATOM 703 C C . PHE A 1 100 ? 4.360 4.583 0.129 1.00 96.56 100 PHE A C 1
ATOM 705 O O . PHE A 1 100 ? 4.454 5.808 0.054 1.00 96.56 100 PHE A O 1
ATOM 712 N N . ALA A 1 101 ? 4.499 3.782 -0.926 1.00 94.25 101 ALA A N 1
ATOM 713 C CA . ALA A 1 101 ? 4.421 4.295 -2.288 1.00 94.25 101 ALA A CA 1
ATOM 714 C C . ALA A 1 101 ? 2.954 4.622 -2.594 1.00 94.25 101 ALA A C 1
ATOM 716 O O . ALA A 1 101 ? 2.084 3.811 -2.280 1.00 94.25 101 ALA A O 1
ATOM 717 N N . VAL A 1 102 ? 2.686 5.792 -3.178 1.00 94.62 102 VAL A N 1
ATOM 718 C CA . VAL A 1 102 ? 1.326 6.296 -3.444 1.00 94.62 102 VAL A CA 1
ATOM 719 C C . VAL A 1 102 ? 1.169 6.587 -4.931 1.00 94.62 102 VAL A C 1
ATOM 721 O O . VAL A 1 102 ? 2.035 7.218 -5.545 1.00 94.62 102 VAL A O 1
ATOM 724 N N . ARG A 1 103 ? 0.079 6.106 -5.529 1.00 93.31 103 ARG A N 1
ATOM 725 C CA . ARG A 1 103 ? -0.201 6.280 -6.953 1.00 93.31 103 ARG A CA 1
ATOM 726 C C . ARG A 1 103 ? -0.726 7.695 -7.227 1.00 93.31 103 ARG A C 1
ATOM 728 O O . ARG A 1 103 ? -1.784 8.044 -6.704 1.00 93.31 103 ARG A O 1
ATOM 735 N N . PRO A 1 104 ? -0.052 8.509 -8.057 1.00 90.12 104 PRO A N 1
ATOM 736 C CA . PRO A 1 104 ? -0.462 9.892 -8.301 1.00 90.12 104 PRO A CA 1
ATOM 737 C C . PRO A 1 104 ? -1.653 10.007 -9.266 1.00 90.12 104 PRO A C 1
ATOM 739 O O . PRO A 1 104 ? -2.414 10.965 -9.184 1.00 90.12 104 PRO A O 1
ATOM 742 N N . SER A 1 105 ? -1.825 9.046 -10.179 1.00 90.94 105 SER A N 1
ATOM 743 C CA . SER A 1 105 ? -2.852 9.070 -11.228 1.00 90.94 105 SER A CA 1
ATOM 744 C C . SER A 1 105 ? -3.289 7.663 -11.628 1.00 90.94 105 SER A C 1
ATOM 746 O O . SER A 1 105 ? -2.529 6.712 -11.456 1.00 90.94 105 SER A O 1
ATOM 748 N N . ASP A 1 106 ? -4.465 7.526 -12.242 1.00 90.00 106 ASP A N 1
ATOM 749 C CA . ASP A 1 106 ? -4.951 6.224 -12.724 1.00 90.00 106 ASP A CA 1
ATOM 750 C C . ASP A 1 106 ? -4.004 5.638 -13.810 1.00 90.00 106 ASP A C 1
ATOM 752 O O . ASP A 1 106 ? -3.790 4.427 -13.880 1.00 90.00 106 ASP A O 1
ATOM 756 N N . GLY A 1 107 ? -3.330 6.497 -14.591 1.00 82.75 107 GLY A N 1
ATOM 757 C CA . GLY A 1 107 ? -2.300 6.121 -15.576 1.00 82.75 107 GLY A CA 1
ATOM 758 C C . GLY A 1 107 ? -0.861 6.041 -15.032 1.00 82.75 107 GLY A C 1
ATOM 759 O O . GLY A 1 107 ? -0.622 6.154 -13.832 1.00 82.75 107 GLY A O 1
ATOM 760 N N . LEU A 1 108 ? 0.113 5.889 -15.942 1.00 84.12 108 LEU A N 1
ATOM 761 C CA . LEU A 1 108 ? 1.578 5.840 -15.720 1.00 84.12 108 LEU A CA 1
ATOM 762 C C . LEU A 1 108 ? 2.131 4.564 -15.071 1.00 84.12 108 LEU A C 1
ATOM 764 O O . LEU A 1 108 ? 3.166 4.060 -15.511 1.00 84.12 108 LEU A O 1
ATOM 768 N N . ALA A 1 109 ? 1.479 4.029 -14.039 1.00 85.94 109 ALA A N 1
ATOM 769 C CA . ALA A 1 109 ? 1.931 2.787 -13.420 1.00 85.94 109 ALA A CA 1
ATOM 770 C C . ALA A 1 109 ? 1.668 1.574 -14.342 1.00 85.94 109 ALA A C 1
ATOM 772 O O . ALA A 1 109 ? 0.588 1.469 -14.924 1.00 85.94 109 ALA A O 1
ATOM 773 N N . PRO A 1 110 ? 2.605 0.609 -14.444 1.00 83.94 110 PRO A N 1
ATOM 774 C CA . PRO A 1 110 ? 2.488 -0.543 -15.347 1.00 83.94 110 PRO A CA 1
ATOM 775 C C . PRO A 1 110 ? 1.561 -1.655 -14.814 1.00 83.94 110 PRO A C 1
ATOM 777 O O . PRO A 1 110 ? 1.607 -2.789 -15.292 1.00 83.94 110 PRO A O 1
ATOM 780 N N . VAL A 1 111 ? 0.760 -1.369 -13.783 1.00 89.94 111 VAL A N 1
ATOM 781 C CA . VAL A 1 111 ? -0.153 -2.319 -13.134 1.00 89.94 111 VAL A CA 1
ATOM 782 C C . VAL A 1 111 ? -1.522 -1.675 -12.868 1.00 89.94 111 VAL A C 1
ATOM 784 O O . VAL A 1 111 ? -1.587 -0.463 -12.634 1.00 89.94 111 VAL A O 1
ATOM 787 N N . PRO A 1 112 ? -2.619 -2.456 -12.858 1.00 93.62 112 PRO A N 1
ATOM 788 C CA . PRO A 1 112 ? -3.958 -1.946 -12.557 1.00 93.62 112 PRO A CA 1
ATOM 789 C C . PRO A 1 112 ? -4.067 -1.300 -11.174 1.00 93.62 112 PRO A C 1
ATOM 791 O O . PRO A 1 112 ? -3.333 -1.659 -10.247 1.00 93.62 112 PRO A O 1
ATOM 794 N N . GLY A 1 113 ? -4.968 -0.335 -11.043 1.00 94.31 113 GLY A N 1
ATOM 795 C CA . GLY A 1 113 ? -5.284 0.358 -9.797 1.00 94.31 113 GLY A CA 1
ATOM 796 C C . GLY A 1 113 ? -5.594 1.828 -9.993 1.00 94.31 113 GLY A C 1
ATOM 797 O O . GLY A 1 113 ? -5.485 2.353 -11.102 1.00 94.31 113 GLY A O 1
ATOM 798 N N . SER A 1 114 ? -5.957 2.471 -8.894 1.00 96.06 114 SER A N 1
ATOM 799 C CA . SER A 1 114 ? -6.559 3.796 -8.920 1.00 96.06 114 SER A CA 1
ATOM 800 C C . SER A 1 114 ? -5.661 4.851 -8.282 1.00 96.06 114 SER A C 1
ATOM 802 O O . SER A 1 114 ? -4.907 4.581 -7.348 1.00 96.06 114 SER A O 1
ATOM 804 N N . ALA A 1 115 ? -5.744 6.095 -8.751 1.00 95.50 115 ALA A N 1
ATOM 805 C CA . ALA A 1 115 ? -5.077 7.232 -8.128 1.00 95.50 115 ALA A CA 1
ATOM 806 C C . ALA A 1 115 ? -5.430 7.297 -6.637 1.00 95.50 115 ALA A C 1
ATOM 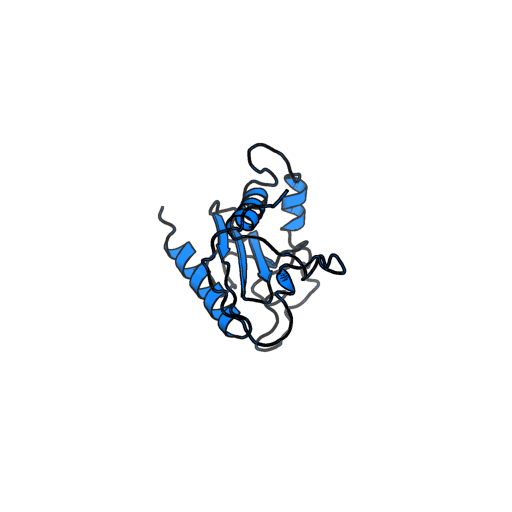808 O O . ALA A 1 115 ? -6.609 7.255 -6.272 1.00 95.50 115 ALA A O 1
ATOM 809 N N . GLY A 1 116 ? -4.406 7.423 -5.796 1.00 95.69 116 GLY A N 1
ATOM 810 C CA . GLY A 1 116 ? -4.516 7.350 -4.343 1.00 95.69 116 GLY A CA 1
ATOM 811 C C . GLY A 1 116 ? -4.354 5.944 -3.760 1.00 95.69 116 GLY A C 1
ATOM 812 O O . GLY A 1 116 ? -4.255 5.840 -2.538 1.00 95.69 116 GLY A O 1
ATOM 813 N N . ASP A 1 117 ? -4.280 4.884 -4.578 1.00 96.81 117 ASP A N 1
ATOM 814 C CA . ASP A 1 117 ? -3.847 3.577 -4.082 1.00 96.81 117 ASP A CA 1
ATOM 815 C C . ASP A 1 117 ? -2.431 3.671 -3.515 1.00 96.81 117 ASP A C 1
ATOM 817 O O . ASP A 1 117 ? -1.602 4.474 -3.963 1.00 96.81 117 ASP A O 1
ATOM 821 N N . PHE A 1 118 ? -2.163 2.875 -2.488 1.00 97.62 118 PHE A N 1
ATOM 822 C CA . PHE A 1 118 ? -0.871 2.884 -1.826 1.00 97.62 118 PHE A CA 1
ATOM 823 C C . PHE A 1 118 ? -0.438 1.484 -1.426 1.00 97.62 118 PHE A C 1
ATOM 825 O O . PHE A 1 118 ? -1.256 0.601 -1.154 1.00 97.62 118 PHE A O 1
ATOM 832 N N . TYR A 1 119 ? 0.873 1.267 -1.409 1.00 96.50 119 TYR A N 1
ATOM 833 C CA . TYR A 1 119 ? 1.432 -0.060 -1.206 1.00 96.50 119 TYR A CA 1
ATOM 834 C C . TYR A 1 119 ? 2.825 -0.016 -0.575 1.00 96.50 119 TYR A C 1
ATOM 836 O O . TYR A 1 119 ? 3.544 0.988 -0.628 1.00 96.50 119 TYR A O 1
ATOM 844 N N . TRP A 1 120 ? 3.238 -1.161 -0.035 1.00 95.62 120 TRP A N 1
ATOM 845 C CA . TRP A 1 120 ? 4.644 -1.451 0.228 1.00 95.62 120 TRP A CA 1
ATOM 846 C C . TRP A 1 120 ? 4.923 -2.956 0.125 1.00 95.62 120 TRP A C 1
ATOM 848 O O . TRP A 1 120 ? 4.027 -3.764 -0.131 1.00 95.62 120 TRP A O 1
ATOM 858 N N . GLY A 1 121 ? 6.180 -3.367 0.288 1.00 93.00 121 GLY A N 1
ATOM 859 C CA . GLY A 1 121 ? 6.524 -4.785 0.248 1.00 93.00 121 GLY A CA 1
ATOM 860 C C . GLY A 1 121 ? 7.834 -5.130 0.939 1.00 93.00 121 GLY A C 1
ATOM 861 O O . GLY A 1 121 ? 8.758 -4.324 0.993 1.00 93.00 121 GLY A O 1
ATOM 862 N N . GLY A 1 122 ? 7.925 -6.365 1.429 1.00 93.06 122 GLY A N 1
ATOM 863 C CA . GLY A 1 122 ? 9.102 -6.897 2.109 1.00 93.06 122 GLY A CA 1
ATOM 864 C C . GLY A 1 122 ? 10.139 -7.489 1.157 1.00 93.06 122 GLY A C 1
ATOM 865 O O . GLY A 1 122 ? 9.857 -7.824 0.004 1.00 93.06 122 GLY A O 1
ATOM 866 N N . TYR A 1 123 ? 11.369 -7.654 1.640 1.00 90.69 123 TYR A N 1
ATOM 867 C CA . TYR A 1 123 ? 12.467 -8.176 0.826 1.00 90.69 123 TYR A CA 1
ATOM 868 C C . TYR A 1 123 ? 12.162 -9.567 0.245 1.00 90.69 123 TYR A C 1
ATOM 870 O O . TYR A 1 123 ? 12.367 -9.787 -0.951 1.00 90.69 123 TYR A O 1
ATOM 878 N N . ALA A 1 124 ? 11.611 -10.461 1.069 1.00 90.88 124 ALA A N 1
ATOM 879 C CA . ALA A 1 124 ? 11.395 -11.864 0.729 1.00 90.88 124 ALA A CA 1
ATOM 880 C C . ALA A 1 124 ? 10.258 -12.119 -0.270 1.00 90.88 124 ALA A C 1
ATOM 882 O O . ALA A 1 124 ? 10.072 -13.254 -0.684 1.00 90.88 124 ALA A O 1
ATOM 883 N N . GLY A 1 125 ? 9.497 -11.100 -0.672 1.00 92.06 125 GLY A N 1
ATOM 884 C CA . GLY A 1 125 ? 8.408 -11.283 -1.630 1.00 92.06 125 GLY A CA 1
ATOM 885 C C . GLY A 1 125 ? 7.090 -10.660 -1.205 1.00 92.06 125 GLY A C 1
ATOM 886 O O . GLY A 1 125 ? 6.356 -10.153 -2.054 1.00 92.06 125 GLY A O 1
ATOM 887 N N . THR A 1 126 ? 6.840 -10.636 0.106 1.00 96.12 126 THR A N 1
ATOM 888 C CA . THR A 1 126 ? 5.595 -10.161 0.722 1.00 96.12 126 THR A CA 1
ATOM 889 C C . THR A 1 126 ? 5.185 -8.786 0.214 1.00 96.12 126 THR A C 1
ATOM 891 O O . THR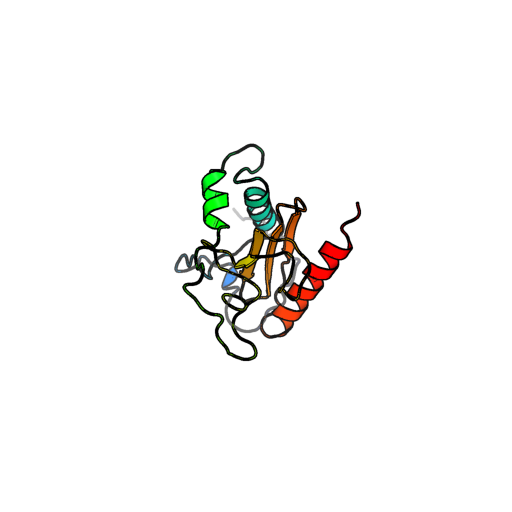 A 1 126 ? 6.028 -7.917 -0.023 1.00 96.12 126 THR A O 1
ATOM 894 N N . PHE A 1 127 ? 3.894 -8.587 -0.001 1.00 96.38 127 PHE A N 1
ATOM 895 C CA . PHE A 1 127 ? 3.369 -7.397 -0.653 1.00 96.38 127 PHE A CA 1
ATOM 896 C C . PHE A 1 127 ? 1.965 -7.110 -0.154 1.00 96.38 127 PHE A C 1
ATOM 898 O O . PHE A 1 127 ? 1.185 -8.038 0.045 1.00 96.38 127 PHE A O 1
ATOM 905 N N . PHE A 1 128 ? 1.634 -5.840 0.028 1.00 98.25 128 PHE A N 1
ATOM 906 C CA . PHE A 1 128 ? 0.264 -5.433 0.291 1.00 98.25 128 PHE A CA 1
ATOM 907 C C . PHE A 1 128 ? -0.023 -4.128 -0.432 1.00 98.25 128 PHE A C 1
ATOM 909 O O . PHE A 1 128 ? 0.890 -3.328 -0.641 1.00 98.25 128 PHE A O 1
ATOM 916 N N . TRP A 1 129 ? -1.286 -3.904 -0.761 1.00 98.19 129 TRP A N 1
ATOM 917 C CA . TRP A 1 129 ? -1.766 -2.614 -1.231 1.00 98.19 129 TRP A CA 1
ATOM 918 C C . TRP A 1 129 ? -3.190 -2.376 -0.747 1.00 98.19 129 TRP A C 1
ATOM 920 O O . TRP A 1 129 ? -3.909 -3.309 -0.375 1.00 98.19 129 TRP A O 1
ATOM 930 N N . VAL A 1 130 ? -3.570 -1.108 -0.741 1.00 98.75 130 VAL A N 1
ATOM 931 C CA . VAL A 1 130 ? -4.916 -0.647 -0.435 1.00 98.75 130 VAL A CA 1
ATOM 932 C C . VAL A 1 130 ? -5.335 0.306 -1.542 1.00 98.75 130 VAL A C 1
ATOM 934 O O . VAL A 1 130 ? -4.594 1.230 -1.877 1.00 98.75 130 VAL A O 1
ATOM 937 N N . ASP A 1 131 ? -6.520 0.075 -2.092 1.00 98.19 131 ASP A N 1
ATOM 938 C CA . ASP A 1 131 ? -7.162 0.949 -3.067 1.00 98.19 131 ASP A CA 1
ATOM 939 C C . ASP A 1 131 ? -8.499 1.424 -2.483 1.00 98.19 131 ASP A C 1
ATOM 941 O O . ASP A 1 131 ? -9.487 0.686 -2.509 1.00 98.19 131 ASP A O 1
ATOM 945 N N . PRO A 1 132 ? -8.539 2.635 -1.893 1.00 96.69 132 PRO A N 1
ATOM 946 C CA . PRO A 1 132 ? -9.754 3.145 -1.270 1.00 96.69 132 PRO A CA 1
ATOM 947 C C . PRO A 1 132 ? -10.915 3.354 -2.247 1.00 96.69 132 PRO A C 1
ATOM 949 O O . PRO A 1 132 ? -12.062 3.317 -1.806 1.00 96.69 132 PRO A O 1
ATOM 952 N N . LYS A 1 133 ? -10.639 3.587 -3.541 1.00 96.12 133 LYS A N 1
ATOM 953 C CA . LYS A 1 133 ? -11.685 3.787 -4.557 1.00 96.12 133 LYS A CA 1
ATOM 954 C C . LYS A 1 133 ? -12.409 2.475 -4.859 1.00 96.12 133 LYS A C 1
ATOM 956 O O . LYS A 1 133 ? -13.630 2.470 -4.909 1.00 96.12 133 LYS A O 1
ATOM 961 N N . GLU A 1 134 ? -11.658 1.380 -4.925 1.00 96.94 134 GLU A N 1
ATOM 962 C CA . GLU A 1 134 ? -12.186 0.019 -5.112 1.00 96.94 134 GLU A CA 1
ATOM 963 C C . GLU A 1 134 ? -12.604 -0.663 -3.797 1.00 96.94 134 GLU A C 1
ATOM 965 O O . GLU A 1 134 ? -12.926 -1.848 -3.775 1.00 96.94 134 GLU A O 1
ATOM 970 N N . GLN A 1 135 ? -12.534 0.048 -2.663 1.00 96.00 135 GLN A N 1
ATOM 971 C CA . GLN A 1 135 ? -12.758 -0.509 -1.320 1.00 96.00 135 GLN A CA 1
ATOM 972 C C . GLN A 1 135 ? -11.940 -1.793 -1.052 1.00 96.00 135 GLN A C 1
ATOM 974 O O . GLN A 1 135 ? -12.376 -2.700 -0.339 1.00 96.00 135 GLN A O 1
ATOM 979 N N . LEU A 1 136 ? -10.726 -1.856 -1.606 1.00 97.75 136 LEU A N 1
ATOM 980 C CA . LEU A 1 136 ? -9.893 -3.053 -1.650 1.00 97.75 136 LEU A CA 1
ATOM 981 C C . LEU A 1 136 ? -8.719 -2.953 -0.670 1.00 97.75 136 LEU A C 1
ATOM 983 O O . LEU A 1 136 ? -7.964 -1.980 -0.669 1.00 97.75 136 LEU A O 1
ATOM 987 N N . ALA A 1 137 ? -8.500 -4.018 0.099 1.00 98.31 137 ALA A N 1
ATOM 988 C CA . ALA A 1 137 ? -7.260 -4.271 0.826 1.00 98.31 137 ALA A CA 1
ATOM 989 C C . ALA A 1 137 ? -6.758 -5.672 0.472 1.00 98.31 137 ALA A C 1
ATOM 991 O O . ALA A 1 137 ? -7.482 -6.655 0.633 1.00 98.31 137 ALA A O 1
ATOM 992 N N . ALA A 1 138 ? -5.516 -5.778 0.009 1.00 98.31 138 ALA A N 1
ATOM 993 C CA . ALA A 1 138 ? -4.953 -7.050 -0.419 1.00 98.31 138 ALA A CA 1
ATOM 994 C C . ALA A 1 138 ? -3.576 -7.290 0.191 1.00 98.31 138 ALA A C 1
ATOM 996 O O . ALA A 1 138 ? -2.749 -6.385 0.308 1.00 98.31 138 ALA A O 1
ATOM 997 N N . VAL A 1 139 ? -3.327 -8.548 0.555 1.00 98.38 139 VAL A N 1
ATOM 998 C CA . VAL A 1 139 ? -2.051 -9.031 1.083 1.00 98.38 139 VAL A CA 1
ATOM 999 C C . VAL A 1 139 ? -1.652 -10.282 0.321 1.00 98.38 139 VAL A C 1
ATOM 1001 O O . VAL A 1 139 ? -2.432 -11.221 0.183 1.00 98.38 139 VAL A O 1
ATOM 1004 N N . PHE A 1 140 ? -0.408 -10.305 -0.132 1.00 97.38 140 PHE A N 1
ATOM 1005 C CA . PHE A 1 140 ? 0.219 -11.426 -0.804 1.00 97.38 140 PHE A CA 1
ATOM 1006 C C . PHE A 1 140 ? 1.469 -11.841 -0.028 1.00 97.38 140 PHE A C 1
ATOM 1008 O O . PHE A 1 140 ? 2.450 -11.097 0.056 1.00 97.38 140 PHE A O 1
ATOM 1015 N N . MET A 1 141 ? 1.427 -13.035 0.565 1.00 96.62 141 MET A N 1
ATOM 1016 C CA . MET A 1 141 ? 2.535 -13.598 1.334 1.00 96.62 141 MET A CA 1
ATOM 1017 C C . MET A 1 141 ? 3.257 -14.654 0.501 1.00 96.62 141 MET A C 1
ATOM 1019 O O . MET A 1 141 ? 2.736 -15.742 0.279 1.00 96.62 141 MET A O 1
ATOM 1023 N N . VAL A 1 142 ? 4.478 -14.340 0.073 1.00 94.62 142 VAL A N 1
ATOM 1024 C CA . VAL A 1 142 ? 5.357 -15.265 -0.650 1.00 94.62 142 VAL A CA 1
ATOM 1025 C C . VAL A 1 142 ? 6.790 -15.128 -0.137 1.00 94.62 142 VAL A C 1
ATOM 1027 O O . VAL A 1 142 ? 7.182 -14.058 0.332 1.00 94.62 142 VAL A O 1
ATOM 1030 N N . GLN A 1 143 ? 7.560 -16.212 -0.234 1.00 92.62 143 GLN A N 1
ATOM 1031 C CA . GLN A 1 143 ? 8.987 -16.281 0.098 1.00 92.62 143 GLN A CA 1
ATOM 1032 C C . GLN A 1 143 ? 9.798 -16.515 -1.187 1.00 92.62 143 GLN A C 1
ATOM 1034 O O . GLN A 1 143 ? 10.416 -17.554 -1.389 1.00 92.62 143 GLN A O 1
ATOM 1039 N N . SER A 1 144 ? 9.719 -15.555 -2.104 1.00 89.06 144 SER A N 1
ATOM 1040 C CA . SER A 1 144 ? 10.385 -15.558 -3.404 1.00 89.06 144 SER A CA 1
ATOM 1041 C C . SER A 1 144 ? 11.164 -14.252 -3.561 1.00 89.06 144 SER A C 1
ATOM 1043 O O . SER A 1 144 ? 10.641 -13.254 -4.056 1.00 89.06 144 SER A O 1
ATOM 1045 N N . ALA A 1 145 ? 12.403 -14.236 -3.061 1.00 87.25 145 ALA A N 1
ATOM 1046 C CA . ALA A 1 145 ? 13.306 -13.089 -3.160 1.00 87.25 145 ALA A CA 1
ATOM 1047 C C . ALA A 1 145 ? 13.900 -12.941 -4.579 1.00 87.25 145 ALA A C 1
ATOM 1049 O O . ALA A 1 145 ? 13.719 -13.790 -5.451 1.00 87.25 145 ALA A O 1
ATOM 1050 N N . GLY A 1 146 ? 14.633 -11.851 -4.818 1.00 85.31 146 GLY A N 1
ATOM 1051 C CA . GLY A 1 146 ? 15.267 -11.585 -6.114 1.00 85.31 146 GLY A CA 1
ATOM 1052 C C . GLY A 1 146 ? 14.275 -11.137 -7.194 1.00 85.31 146 GLY A C 1
ATOM 1053 O O . GLY A 1 146 ? 13.278 -10.481 -6.895 1.00 85.31 146 GLY A O 1
ATOM 1054 N N . ALA A 1 147 ? 14.559 -11.460 -8.459 1.00 84.25 147 ALA A N 1
ATOM 1055 C CA . ALA A 1 147 ? 13.774 -10.990 -9.607 1.00 84.25 147 ALA A CA 1
ATOM 1056 C C . ALA A 1 147 ? 12.329 -11.526 -9.621 1.00 84.25 147 ALA A C 1
ATOM 1058 O O . ALA A 1 147 ? 11.396 -10.793 -9.955 1.00 84.25 147 ALA A O 1
ATOM 1059 N N . LEU A 1 148 ? 12.130 -12.775 -9.182 1.00 88.00 148 LEU A N 1
ATOM 1060 C CA . LEU A 1 148 ? 10.814 -13.425 -9.135 1.00 88.00 148 LEU A CA 1
ATOM 1061 C C . LEU A 1 148 ? 9.809 -12.673 -8.254 1.00 88.00 148 LEU A C 1
ATOM 1063 O O . LEU A 1 148 ? 8.611 -12.690 -8.528 1.00 88.00 148 LEU A O 1
ATOM 1067 N N . ARG A 1 149 ? 10.287 -11.949 -7.238 1.00 89.12 149 ARG A N 1
ATOM 1068 C CA . ARG A 1 149 ? 9.452 -11.087 -6.398 1.00 89.12 149 ARG A CA 1
ATOM 1069 C C . ARG A 1 149 ? 8.615 -10.108 -7.211 1.00 89.12 149 ARG A C 1
ATOM 1071 O O . ARG A 1 149 ? 7.434 -9.938 -6.931 1.00 89.12 149 ARG A O 1
ATOM 1078 N N . LEU A 1 150 ? 9.241 -9.406 -8.156 1.00 86.25 150 LEU A N 1
ATOM 1079 C CA . LEU A 1 150 ? 8.568 -8.352 -8.919 1.00 86.25 150 LEU A CA 1
ATOM 1080 C C . LEU A 1 150 ? 7.533 -8.953 -9.869 1.00 86.25 150 LEU A C 1
ATOM 1082 O O . LEU A 1 150 ? 6.412 -8.456 -9.938 1.00 86.25 150 LEU A O 1
ATOM 1086 N N . TYR A 1 151 ? 7.888 -10.066 -10.518 1.00 88.81 151 TYR A N 1
ATOM 1087 C CA . TYR A 1 151 ? 6.974 -10.824 -11.366 1.00 88.81 151 TYR A CA 1
ATOM 1088 C C . TYR A 1 151 ? 5.712 -11.249 -10.601 1.00 88.81 151 TYR A C 1
ATOM 1090 O O . TYR A 1 151 ? 4.605 -10.895 -11.004 1.00 88.81 151 TYR A O 1
ATOM 1098 N N . HIS A 1 152 ? 5.867 -11.923 -9.456 1.00 92.19 152 HIS A N 1
ATOM 1099 C CA . HIS A 1 152 ? 4.722 -12.414 -8.685 1.00 92.19 152 HIS A CA 1
ATOM 1100 C C . HIS A 1 152 ? 3.839 -11.287 -8.138 1.00 92.19 152 HIS A C 1
ATOM 1102 O O . HIS A 1 152 ? 2.620 -11.421 -8.143 1.00 92.19 152 HIS A O 1
ATOM 1108 N N . ARG A 1 153 ? 4.427 -10.165 -7.699 1.00 92.00 153 ARG A N 1
ATOM 1109 C CA . ARG A 1 153 ? 3.659 -9.002 -7.221 1.00 92.00 153 ARG A CA 1
ATOM 1110 C C . ARG A 1 153 ? 2.772 -8.414 -8.308 1.00 92.00 153 ARG A C 1
ATOM 1112 O O . ARG A 1 153 ? 1.591 -8.177 -8.066 1.00 92.00 153 ARG A O 1
ATOM 1119 N N . ASN A 1 154 ? 3.339 -8.203 -9.494 1.00 91.62 154 ASN A N 1
ATOM 1120 C CA . ASN A 1 154 ? 2.609 -7.618 -10.612 1.00 91.62 154 ASN A CA 1
ATOM 1121 C C . ASN A 1 154 ? 1.523 -8.572 -11.115 1.00 91.62 154 ASN A C 1
ATOM 1123 O O . ASN A 1 154 ? 0.385 -8.143 -11.291 1.00 91.62 154 ASN A O 1
ATOM 1127 N N . LEU A 1 155 ? 1.851 -9.859 -11.271 1.00 93.81 155 LEU A N 1
ATOM 1128 C CA . LEU A 1 155 ? 0.892 -10.883 -11.680 1.00 93.81 155 LEU A CA 1
ATOM 1129 C C . LEU A 1 155 ? -0.272 -10.982 -10.690 1.00 93.81 155 LEU A C 1
ATOM 1131 O O . LEU A 1 155 ? -1.426 -10.898 -11.093 1.00 93.81 155 LEU A O 1
ATOM 1135 N N . TYR A 1 156 ? 0.016 -11.110 -9.392 1.00 95.62 156 TYR A N 1
ATOM 1136 C CA . TYR A 1 156 ? -1.030 -11.242 -8.378 1.00 95.62 156 TYR A CA 1
ATOM 1137 C C . TYR A 1 156 ? -1.944 -10.014 -8.342 1.00 95.62 156 TYR A C 1
ATOM 1139 O O . TYR A 1 156 ? -3.162 -10.153 -8.289 1.00 95.62 156 TYR A O 1
ATOM 1147 N N . ARG A 1 157 ? -1.373 -8.808 -8.441 1.00 95.44 157 ARG A N 1
ATOM 1148 C CA . ARG A 1 157 ? -2.160 -7.576 -8.518 1.00 95.44 157 ARG A CA 1
ATOM 1149 C C . ARG A 1 157 ? -3.065 -7.562 -9.751 1.00 95.44 157 ARG A C 1
ATOM 1151 O O . ARG A 1 157 ? -4.248 -7.280 -9.612 1.00 95.44 157 ARG A O 1
ATOM 1158 N N . GLN A 1 158 ? -2.546 -7.905 -10.930 1.00 95.88 158 GLN A N 1
ATOM 1159 C CA . GLN A 1 158 ? -3.355 -7.990 -12.152 1.00 95.88 158 GLN A CA 1
ATOM 1160 C C . GLN A 1 158 ? -4.525 -8.966 -11.994 1.00 95.88 158 GLN A C 1
ATOM 1162 O O . GLN A 1 158 ? -5.653 -8.600 -12.306 1.00 95.88 158 GLN A O 1
ATOM 1167 N N . LEU A 1 159 ? -4.272 -10.158 -11.445 1.00 97.56 159 LEU A N 1
ATOM 1168 C CA . LEU A 1 159 ? -5.304 -11.173 -11.222 1.00 97.56 159 LEU A CA 1
ATOM 1169 C C . LEU A 1 159 ? -6.391 -10.704 -10.245 1.00 97.56 159 LEU A C 1
ATOM 1171 O O . LEU A 1 159 ? -7.564 -10.970 -10.480 1.00 97.56 159 LEU A O 1
ATOM 1175 N N . VAL A 1 160 ? -6.027 -9.989 -9.173 1.00 97.75 160 VAL A N 1
ATOM 1176 C CA . VAL A 1 160 ? -7.012 -9.445 -8.221 1.00 97.75 160 VAL A CA 1
ATOM 1177 C C . VAL A 1 160 ? -7.907 -8.404 -8.889 1.00 97.75 160 VAL A C 1
ATOM 1179 O O . VAL A 1 160 ? -9.121 -8.493 -8.763 1.00 97.75 160 VAL A O 1
ATOM 1182 N N . TYR A 1 161 ? -7.335 -7.450 -9.629 1.00 97.06 161 TYR A N 1
ATOM 1183 C CA . TYR A 1 161 ? -8.139 -6.428 -10.311 1.00 97.06 161 TYR A CA 1
ATOM 1184 C C . TYR A 1 161 ? -8.994 -7.008 -11.445 1.00 97.06 161 TYR A C 1
ATOM 1186 O O . TYR A 1 161 ? -10.104 -6.545 -11.657 1.00 97.06 161 TYR A O 1
ATOM 1194 N N . GLN A 1 162 ? -8.522 -8.047 -12.141 1.00 96.94 162 GLN A N 1
ATOM 1195 C CA . GLN A 1 162 ? -9.324 -8.764 -13.142 1.00 96.94 162 GLN A CA 1
ATOM 1196 C C . GLN A 1 162 ? -10.540 -9.485 -12.546 1.00 96.94 162 GLN A C 1
ATOM 1198 O O . GLN A 1 162 ? -11.465 -9.811 -13.284 1.00 96.94 162 GLN A O 1
ATOM 1203 N N . ALA A 1 163 ? -10.527 -9.768 -11.242 1.00 97.06 163 ALA A N 1
ATOM 1204 C CA . ALA A 1 163 ? -11.628 -10.427 -10.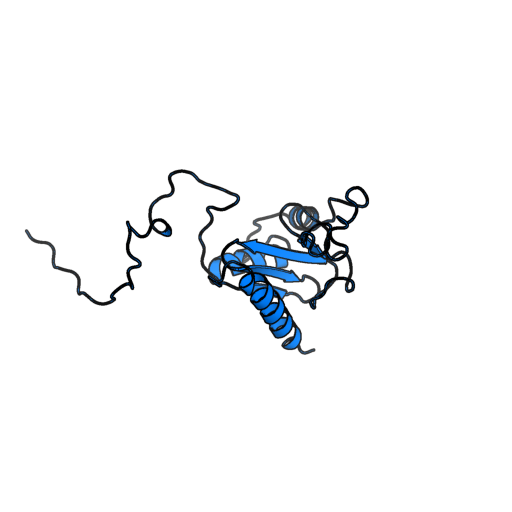549 1.00 97.06 163 ALA A CA 1
ATOM 1205 C C . ALA A 1 163 ? -12.674 -9.445 -9.995 1.00 97.06 163 ALA A C 1
ATOM 1207 O O . ALA A 1 163 ? -13.690 -9.895 -9.465 1.00 97.06 163 ALA A O 1
ATOM 1208 N N . ILE A 1 164 ? -12.438 -8.132 -10.093 1.00 95.00 164 ILE A N 1
ATOM 1209 C CA . ILE A 1 164 ? -13.441 -7.124 -9.747 1.00 95.00 164 ILE A CA 1
ATOM 1210 C C . ILE A 1 164 ? -14.491 -7.124 -10.860 1.00 95.00 164 ILE A C 1
ATOM 1212 O O . ILE A 1 164 ? -14.165 -6.973 -12.037 1.00 95.00 164 ILE A O 1
ATOM 1216 N N . VAL A 1 165 ? -15.740 -7.344 -10.469 1.00 89.19 165 VAL A N 1
ATOM 1217 C CA . VAL A 1 165 ? -16.917 -7.276 -11.335 1.00 89.19 165 VAL A CA 1
ATOM 1218 C C . VAL A 1 165 ? -17.862 -6.235 -10.750 1.00 89.19 165 VAL A C 1
ATOM 1220 O O . VAL A 1 165 ? -17.986 -6.161 -9.526 1.00 89.19 165 VAL A O 1
ATOM 1223 N N . ASP A 1 166 ? -18.481 -5.442 -11.622 1.00 76.12 166 ASP A N 1
ATOM 1224 C CA . ASP A 1 166 ? -19.489 -4.444 -11.248 1.00 76.12 166 ASP A CA 1
ATOM 1225 C C . ASP A 1 166 ? -20.796 -5.099 -10.765 1.00 76.12 166 ASP A C 1
ATOM 1227 O O . ASP A 1 166 ? -21.250 -6.079 -11.410 1.00 76.12 166 ASP A O 1
#

Radius of gyration: 19.61 Å; chains: 1; bounding box: 42×56×57 Å